Protein AF-A0A418NVR4-F1 (afdb_monomer)

Foldseek 3Di:
DPPPPDPPPPPPCPDPVVLVVVLVVLVVVLVVVLLVVLLCCLVVVVVVVLCVVVVVDPVVSVVVVVVVVVCLVPDDPVVVVVVVVVVVVSSCCSSVVVCVVCVVVSVVVSVVVSCVVDPDD

Organism: NCBI:txid2307003

Structure (mmCIF, N/CA/C/O backbone):
data_AF-A0A418NVR4-F1
#
_entry.id   AF-A0A418NVR4-F1
#
loop_
_atom_site.group_PDB
_atom_site.id
_atom_site.type_symbol
_atom_site.label_atom_id
_atom_site.label_alt_id
_atom_site.label_comp_id
_atom_site.label_asym_id
_atom_site.label_entity_id
_atom_site.label_seq_id
_atom_site.pdbx_PDB_ins_code
_atom_site.Cartn_x
_atom_site.Cartn_y
_atom_site.Cartn_z
_atom_site.occupancy
_atom_site.B_iso_or_equiv
_atom_site.auth_seq_id
_atom_site.auth_comp_id
_atom_site.auth_asym_id
_atom_site.auth_atom_id
_atom_site.pdbx_PDB_model_num
ATOM 1 N N . MET A 1 1 ? -35.477 27.793 59.992 1.00 46.81 1 MET A N 1
ATOM 2 C CA . MET A 1 1 ? -36.158 27.524 58.703 1.00 46.81 1 MET A CA 1
ATOM 3 C C . MET A 1 1 ? -35.282 28.007 57.536 1.00 46.81 1 MET A C 1
ATOM 5 O O . MET A 1 1 ? -35.754 28.711 56.659 1.00 46.81 1 MET A O 1
ATOM 9 N N . LEU A 1 2 ? -33.986 27.662 57.562 1.00 51.84 2 LEU A N 1
ATOM 10 C CA . LEU A 1 2 ? -32.943 28.167 56.648 1.00 51.84 2 LEU A CA 1
ATOM 11 C C . LEU A 1 2 ? -31.906 27.070 56.327 1.00 51.84 2 LEU A C 1
ATOM 13 O O . LEU A 1 2 ? -30.783 27.363 55.961 1.00 51.84 2 LEU A O 1
ATOM 17 N N . ASP A 1 3 ? -32.306 25.804 56.479 1.00 51.47 3 ASP A N 1
ATOM 18 C CA . ASP A 1 3 ? -31.418 24.629 56.430 1.00 51.47 3 ASP A CA 1
ATOM 19 C C . ASP A 1 3 ? -31.748 23.700 55.243 1.00 51.47 3 ASP A C 1
ATOM 21 O O . ASP A 1 3 ? -31.480 22.505 55.241 1.00 51.47 3 ASP A O 1
ATOM 25 N N . ARG A 1 4 ? -32.436 24.235 54.225 1.00 53.66 4 ARG A N 1
ATOM 26 C CA . ARG A 1 4 ? -32.955 23.471 53.076 1.00 53.66 4 ARG A CA 1
ATOM 27 C C . ARG A 1 4 ? -32.510 24.079 51.745 1.00 53.66 4 ARG A C 1
ATOM 29 O O . ARG A 1 4 ? -33.314 24.194 50.829 1.00 53.66 4 ARG A O 1
ATOM 36 N N . ILE A 1 5 ? -31.262 24.534 51.640 1.00 54.53 5 ILE A N 1
ATOM 37 C CA . ILE A 1 5 ? -30.716 25.040 50.365 1.00 54.53 5 ILE A CA 1
ATOM 38 C C . ILE A 1 5 ? -29.269 24.574 50.130 1.00 54.53 5 ILE A C 1
ATOM 40 O O . ILE A 1 5 ? -28.473 25.311 49.568 1.00 54.53 5 ILE A O 1
ATOM 44 N N . GLU A 1 6 ? -28.895 23.357 50.537 1.00 56.22 6 GLU A N 1
ATOM 45 C CA . GLU A 1 6 ? -27.521 22.865 50.294 1.00 56.22 6 GLU A CA 1
ATOM 46 C C . GLU A 1 6 ? -27.417 21.573 49.483 1.00 56.22 6 GLU A C 1
ATOM 48 O O . GLU A 1 6 ? -26.329 21.042 49.322 1.00 56.22 6 GLU A O 1
ATOM 53 N N . HIS A 1 7 ? -28.504 21.040 48.927 1.00 55.81 7 HIS A N 1
ATOM 54 C CA . HIS A 1 7 ? -28.423 19.826 48.098 1.00 55.81 7 HIS A CA 1
ATOM 55 C C . HIS A 1 7 ? -28.920 20.090 46.677 1.00 55.81 7 HIS A C 1
ATOM 57 O O . HIS A 1 7 ? -29.756 19.378 46.130 1.00 55.81 7 HIS A O 1
ATOM 63 N N . GLY A 1 8 ? -28.380 21.145 46.065 1.00 51.66 8 GLY A N 1
ATOM 64 C CA . GLY A 1 8 ? -28.311 21.232 44.614 1.00 51.66 8 GLY A CA 1
ATOM 65 C C . GLY A 1 8 ? -27.218 20.284 44.141 1.00 51.66 8 GLY A C 1
ATOM 66 O O . GLY A 1 8 ? -26.050 20.661 44.091 1.00 51.66 8 GLY A O 1
ATOM 67 N N . THR A 1 9 ? -27.574 19.036 43.839 1.00 58.53 9 THR A N 1
ATOM 68 C CA . THR A 1 9 ? -26.691 18.109 43.130 1.00 58.53 9 THR A CA 1
ATOM 69 C C . THR A 1 9 ? -26.470 18.683 41.734 1.00 58.53 9 THR A C 1
ATOM 71 O O . THR A 1 9 ? -27.248 18.430 40.819 1.00 58.53 9 THR A O 1
ATOM 74 N N . PHE A 1 10 ? -25.454 19.531 41.576 1.00 52.12 10 PHE A N 1
ATOM 75 C CA . PHE A 1 10 ? -25.009 19.960 40.259 1.00 52.12 10 PHE A CA 1
ATOM 76 C C . PHE A 1 10 ? -24.608 18.690 39.498 1.00 52.12 10 PHE A C 1
ATOM 78 O O . PHE A 1 10 ? -23.704 17.986 39.962 1.00 52.12 10 PHE A O 1
ATOM 85 N N . PRO A 1 11 ? -25.272 18.340 38.380 1.00 57.12 11 PRO A N 1
ATOM 86 C CA . PRO A 1 11 ? -24.829 17.226 37.562 1.00 57.12 11 PRO A CA 1
ATOM 87 C C . PRO A 1 11 ? -23.436 17.595 37.073 1.00 57.12 11 PRO A C 1
ATOM 89 O O . PRO A 1 11 ? -23.278 18.534 36.299 1.00 57.12 11 PRO A O 1
ATOM 92 N N . ASN A 1 12 ? -22.417 16.920 37.604 1.00 53.72 12 ASN A N 1
ATOM 93 C CA . ASN A 1 12 ? -21.040 17.138 37.204 1.00 53.72 12 ASN A CA 1
ATOM 94 C C . ASN A 1 12 ? -20.962 16.778 35.718 1.00 53.72 12 ASN A C 1
ATOM 96 O O . ASN A 1 12 ? -21.101 15.595 35.391 1.00 53.72 12 ASN A O 1
ATOM 100 N N . PRO A 1 13 ? -20.755 17.742 34.805 1.00 54.69 13 PRO A N 1
ATOM 101 C CA . PRO A 1 13 ? -20.509 17.436 33.417 1.00 54.69 13 PRO A CA 1
ATOM 102 C C . PRO A 1 13 ? -19.052 16.987 33.358 1.00 54.69 13 PRO A C 1
ATOM 104 O O . PRO A 1 13 ? -18.190 17.677 32.817 1.00 54.69 13 PRO A O 1
ATOM 107 N N . ARG A 1 14 ? -18.744 15.834 33.963 1.00 56.22 14 ARG A N 1
ATOM 108 C CA . ARG A 1 14 ? -17.538 15.082 33.644 1.00 56.22 14 ARG A CA 1
ATOM 109 C C . ARG A 1 14 ? -17.751 14.593 32.225 1.00 56.22 14 ARG A C 1
ATOM 111 O O . ARG A 1 14 ? -18.268 13.515 31.971 1.00 56.22 14 ARG A O 1
ATOM 118 N N . ILE A 1 15 ? -17.446 15.519 31.333 1.00 57.34 15 ILE A N 1
ATOM 119 C CA . ILE A 1 15 ? -17.445 15.463 29.892 1.00 57.34 15 ILE A CA 1
ATOM 120 C C . ILE A 1 15 ? -17.130 14.027 29.484 1.00 57.34 15 ILE A C 1
ATOM 122 O O . ILE A 1 15 ? -16.076 13.502 29.853 1.00 57.34 15 ILE A O 1
ATOM 126 N N . ALA A 1 16 ? -17.998 13.421 28.679 1.00 61.47 16 ALA A N 1
ATOM 127 C CA . ALA A 1 16 ? -17.750 12.161 27.978 1.00 61.47 16 ALA A CA 1
ATOM 128 C C . ALA A 1 16 ? -16.559 12.258 26.984 1.00 61.47 16 ALA A C 1
ATOM 130 O O . ALA A 1 16 ? -16.477 11.525 26.004 1.00 61.47 16 ALA A O 1
ATOM 131 N N . LEU A 1 17 ? -15.618 13.181 27.211 1.00 68.94 17 LEU A N 1
ATOM 132 C CA . LEU A 1 17 ? -14.423 13.427 26.424 1.00 68.94 17 LEU A CA 1
ATOM 133 C C . LEU A 1 17 ? -13.487 12.224 26.482 1.00 68.94 17 LEU A C 1
ATOM 135 O O . LEU A 1 17 ? -12.964 11.825 25.457 1.00 68.94 17 LEU A O 1
ATOM 139 N N . TRP A 1 18 ? -13.303 11.625 27.661 1.00 74.56 18 TRP A N 1
ATOM 140 C CA . TRP A 1 18 ? -12.426 10.464 27.835 1.00 74.56 18 TRP A CA 1
ATOM 141 C C . TRP A 1 18 ? -12.844 9.252 26.992 1.00 74.56 18 TRP A C 1
ATOM 143 O O . TRP A 1 18 ? -12.008 8.798 26.209 1.00 74.56 18 TRP A O 1
ATOM 153 N N . PRO A 1 19 ? -14.105 8.775 27.048 1.00 78.19 19 PRO A N 1
ATOM 154 C CA . PRO A 1 19 ? -14.545 7.695 26.166 1.00 78.19 19 PRO A CA 1
ATOM 155 C C . PRO A 1 19 ? -14.510 8.110 24.688 1.00 78.19 19 PRO A C 1
ATOM 157 O O . PRO A 1 19 ? -14.100 7.324 23.841 1.00 78.19 19 PRO A O 1
ATOM 160 N N . THR A 1 20 ? -14.814 9.371 24.360 1.00 78.56 20 THR A N 1
ATOM 161 C CA . THR A 1 20 ? -14.731 9.862 22.969 1.00 78.56 20 THR A CA 1
ATOM 162 C C . THR A 1 20 ? -13.290 9.868 22.435 1.00 78.56 20 THR A C 1
ATOM 164 O O . THR A 1 20 ? -13.044 9.479 21.293 1.00 78.56 20 THR A O 1
ATOM 167 N N . VAL A 1 21 ? -12.315 10.274 23.253 1.00 84.75 21 VAL A N 1
ATOM 168 C CA . VAL A 1 21 ? -10.882 10.276 22.914 1.00 84.75 21 VAL A CA 1
ATOM 169 C C . VAL A 1 21 ? -10.361 8.847 22.773 1.00 84.75 21 VAL A C 1
ATOM 171 O O . VAL A 1 21 ? -9.633 8.563 21.824 1.00 84.75 21 VAL A O 1
ATOM 174 N N . GLN A 1 22 ? -10.761 7.940 23.667 1.00 83.81 22 GLN A N 1
ATOM 175 C CA . GLN A 1 22 ? -10.410 6.521 23.581 1.00 83.81 22 GLN A CA 1
ATOM 176 C C . GLN A 1 22 ? -10.973 5.879 22.309 1.00 83.81 22 GLN A C 1
ATOM 178 O O . GLN A 1 22 ? -10.208 5.290 21.546 1.00 83.81 22 GLN A O 1
ATOM 183 N N . GLY A 1 23 ? -12.263 6.079 22.022 1.00 84.56 23 GLY A N 1
ATOM 184 C CA . GLY A 1 23 ? -12.889 5.595 20.792 1.00 84.56 23 GLY A CA 1
ATOM 185 C C . GLY A 1 23 ? -12.224 6.163 19.535 1.00 84.56 23 GLY A C 1
ATOM 186 O O . GLY A 1 23 ? -11.929 5.424 18.599 1.00 84.56 23 GLY A O 1
ATOM 187 N N . THR A 1 24 ? -11.893 7.458 19.530 1.00 85.88 24 THR A N 1
ATOM 188 C CA . THR A 1 24 ? -11.189 8.095 18.401 1.00 85.88 24 THR A CA 1
ATOM 189 C C . THR A 1 24 ? -9.784 7.516 18.208 1.00 85.88 24 THR A C 1
ATOM 191 O O . THR A 1 24 ? -9.380 7.239 17.079 1.00 85.88 24 THR A O 1
ATOM 194 N N . CYS A 1 25 ? -9.042 7.289 19.295 1.00 88.56 25 CYS A N 1
ATOM 195 C CA . CYS A 1 25 ? -7.711 6.686 19.250 1.00 88.56 25 CYS A CA 1
ATOM 196 C C . CYS A 1 25 ? -7.757 5.247 18.712 1.00 88.56 25 CYS A C 1
ATOM 198 O O . CYS A 1 25 ? -6.973 4.895 17.830 1.00 88.56 25 CYS A O 1
ATOM 200 N N . LEU A 1 26 ? -8.721 4.444 19.175 1.00 88.38 26 LEU A N 1
ATOM 201 C CA . LEU A 1 26 ? -8.945 3.086 18.678 1.00 88.38 26 LEU A CA 1
ATOM 202 C C . LEU A 1 26 ? -9.213 3.086 17.168 1.00 88.38 26 LEU A C 1
ATOM 204 O O . LEU A 1 26 ? -8.571 2.343 16.424 1.00 88.38 26 LEU A O 1
ATOM 208 N N . VAL A 1 27 ? -10.116 3.956 16.704 1.00 90.25 27 VAL A N 1
ATOM 209 C CA . VAL A 1 27 ? -10.432 4.103 15.276 1.00 90.25 27 VAL A CA 1
ATOM 210 C C . VAL A 1 27 ? -9.187 4.474 14.474 1.00 90.25 27 VAL A C 1
ATOM 212 O O . VAL A 1 27 ? -8.953 3.880 13.422 1.00 90.25 27 VAL A O 1
ATOM 215 N N . LEU A 1 28 ? -8.364 5.404 14.967 1.00 91.06 28 LEU A N 1
ATOM 216 C CA . LEU A 1 28 ? -7.120 5.804 14.305 1.00 91.06 28 LEU A CA 1
ATOM 217 C C . LEU A 1 28 ? -6.123 4.645 14.195 1.00 91.06 28 LEU A C 1
ATOM 219 O O . LEU A 1 28 ? -5.560 4.440 13.121 1.00 91.06 28 LEU A O 1
ATOM 223 N N . ILE A 1 29 ? -5.918 3.873 15.264 1.00 92.56 29 ILE A N 1
ATOM 224 C CA . ILE A 1 29 ? -4.984 2.736 15.268 1.00 92.56 29 ILE A CA 1
ATOM 225 C C . ILE A 1 29 ? -5.467 1.632 14.324 1.00 92.56 29 ILE A C 1
ATOM 227 O O . ILE A 1 29 ? -4.688 1.126 13.514 1.00 92.56 29 ILE A O 1
ATOM 231 N N . GLU A 1 30 ? -6.749 1.275 14.381 1.00 92.06 30 GLU A N 1
ATOM 232 C CA . GLU A 1 30 ? -7.323 0.257 13.497 1.00 92.06 30 GLU A CA 1
ATOM 233 C C . GLU A 1 30 ? -7.296 0.709 12.032 1.00 92.06 30 GLU A C 1
ATOM 235 O O . GLU A 1 30 ? -6.933 -0.075 11.151 1.00 92.06 30 GLU A O 1
ATOM 240 N N . ALA A 1 31 ? -7.611 1.979 11.757 1.00 91.88 31 ALA A N 1
ATOM 241 C CA . ALA A 1 31 ? -7.521 2.549 10.415 1.00 91.88 31 ALA A CA 1
ATOM 242 C C . ALA A 1 31 ? -6.073 2.579 9.904 1.00 91.88 31 ALA A C 1
ATOM 244 O O . ALA A 1 31 ? -5.824 2.220 8.752 1.00 91.88 31 ALA A O 1
ATOM 245 N N . ALA A 1 32 ? -5.109 2.937 10.756 1.00 93.06 32 ALA A N 1
ATOM 246 C CA . ALA A 1 32 ? -3.690 2.901 10.418 1.00 93.06 32 ALA A CA 1
ATOM 247 C C . ALA A 1 32 ? -3.221 1.469 10.125 1.00 93.06 32 ALA A C 1
ATOM 249 O O . ALA A 1 32 ? -2.550 1.242 9.120 1.00 93.06 32 ALA A O 1
ATOM 250 N N . GLY A 1 33 ? -3.621 0.489 10.940 1.00 92.94 33 GLY A N 1
ATOM 251 C CA . GLY A 1 33 ? -3.320 -0.925 10.711 1.00 92.94 33 GLY A CA 1
ATOM 252 C C . GLY A 1 33 ? -3.935 -1.453 9.413 1.00 92.94 33 GLY A C 1
ATOM 253 O O . GLY A 1 33 ? -3.280 -2.170 8.652 1.00 92.94 33 GLY A O 1
ATOM 254 N N . PHE A 1 34 ? -5.167 -1.049 9.109 1.00 93.00 34 PHE A N 1
ATOM 255 C CA . PHE A 1 34 ? -5.840 -1.378 7.856 1.00 93.00 34 PHE A CA 1
ATOM 256 C C . PHE A 1 34 ? -5.126 -0.779 6.638 1.00 93.00 34 PHE A C 1
ATOM 258 O O . PHE A 1 34 ? -4.874 -1.489 5.657 1.00 93.00 34 PHE A O 1
ATOM 265 N N . ALA A 1 35 ? -4.760 0.503 6.707 1.00 92.31 35 ALA A N 1
ATOM 266 C CA . ALA A 1 35 ? -4.023 1.186 5.652 1.00 92.31 35 ALA A CA 1
ATOM 267 C C . ALA A 1 35 ? -2.639 0.553 5.453 1.00 92.31 35 ALA A C 1
ATOM 269 O O . ALA A 1 35 ? -2.290 0.185 4.332 1.00 92.31 35 ALA A O 1
ATOM 270 N N . ALA A 1 36 ? -1.891 0.333 6.537 1.00 94.81 36 ALA A N 1
ATOM 271 C CA . ALA A 1 36 ? -0.580 -0.304 6.502 1.00 94.81 36 ALA A CA 1
ATOM 272 C C . ALA A 1 36 ? -0.654 -1.716 5.908 1.00 94.81 36 ALA A C 1
ATOM 274 O O . ALA A 1 36 ? 0.113 -2.027 5.005 1.00 94.81 36 ALA A O 1
ATOM 275 N N . SER A 1 37 ? -1.607 -2.552 6.340 1.00 93.69 37 SER A N 1
ATOM 276 C CA . SER A 1 37 ? -1.797 -3.901 5.787 1.00 93.69 37 SER A CA 1
ATOM 277 C C . SER A 1 37 ? -2.148 -3.872 4.299 1.00 93.69 37 SER A C 1
ATOM 279 O O . SER A 1 37 ? -1.659 -4.701 3.528 1.00 93.69 37 SER A O 1
ATOM 281 N N . THR A 1 38 ? -2.974 -2.914 3.880 1.00 92.81 38 THR A N 1
ATOM 282 C CA . THR A 1 38 ? -3.336 -2.731 2.471 1.00 92.81 38 THR A CA 1
ATOM 283 C C . THR A 1 38 ? -2.120 -2.327 1.645 1.00 92.81 38 THR A C 1
ATOM 285 O O . THR A 1 38 ? -1.846 -2.974 0.637 1.00 92.81 38 THR A O 1
ATOM 288 N N . LEU A 1 39 ? -1.339 -1.346 2.103 1.00 93.00 39 LEU A N 1
ATOM 289 C CA . LEU A 1 39 ? -0.095 -0.934 1.450 1.00 93.00 39 LEU A CA 1
ATOM 290 C C . LEU A 1 39 ? 0.915 -2.082 1.379 1.00 93.00 39 LEU A C 1
ATOM 292 O O . LEU A 1 39 ? 1.454 -2.348 0.307 1.00 93.00 39 LEU A O 1
ATOM 296 N N . LEU A 1 40 ? 1.118 -2.809 2.482 1.00 95.00 40 LEU A N 1
ATOM 297 C CA . LEU A 1 40 ? 2.006 -3.973 2.520 1.00 95.00 40 LEU A CA 1
ATOM 298 C C . LEU A 1 40 ? 1.563 -5.052 1.536 1.00 95.00 40 LEU A C 1
ATOM 300 O O . LEU A 1 40 ? 2.401 -5.680 0.906 1.00 95.00 40 LEU A O 1
ATOM 304 N N . THR A 1 41 ? 0.256 -5.271 1.392 1.00 93.81 41 THR A N 1
ATOM 305 C CA . THR A 1 41 ? -0.263 -6.270 0.453 1.00 93.81 41 THR A CA 1
ATOM 306 C C . THR A 1 41 ? -0.082 -5.803 -0.987 1.00 93.81 41 THR A C 1
ATOM 308 O O . THR A 1 41 ? 0.398 -6.560 -1.821 1.00 93.81 41 THR A O 1
ATOM 311 N N . VAL A 1 42 ? -0.434 -4.555 -1.286 1.00 94.06 42 VAL A N 1
ATOM 312 C CA . VAL A 1 42 ? -0.412 -4.019 -2.653 1.00 94.06 42 VAL A CA 1
ATOM 313 C C . VAL A 1 42 ? 1.005 -3.813 -3.171 1.00 94.06 42 VAL A C 1
ATOM 315 O O . VAL A 1 42 ? 1.232 -4.003 -4.359 1.00 94.06 42 VAL A O 1
ATOM 318 N N . LEU A 1 43 ? 1.961 -3.479 -2.305 1.00 92.06 43 LEU A N 1
ATOM 319 C CA . LEU A 1 43 ? 3.376 -3.378 -2.677 1.00 92.06 43 LEU A CA 1
ATOM 320 C C . LEU A 1 43 ? 4.111 -4.715 -2.537 1.00 92.06 43 LEU A C 1
ATOM 322 O O . LEU A 1 43 ? 4.937 -5.066 -3.377 1.00 92.06 43 LEU A O 1
ATOM 326 N N . GLY A 1 44 ? 3.802 -5.478 -1.491 1.00 92.81 44 GLY A N 1
ATOM 327 C CA . GLY A 1 44 ? 4.472 -6.737 -1.191 1.00 92.81 44 GLY A CA 1
ATOM 328 C C . GLY A 1 44 ? 4.066 -7.874 -2.119 1.00 92.81 44 GLY A C 1
ATOM 329 O O . GLY A 1 44 ? 4.917 -8.688 -2.458 1.00 92.81 44 GLY A O 1
ATOM 330 N N . LEU A 1 45 ? 2.811 -7.936 -2.576 1.00 93.50 45 LEU A N 1
ATOM 331 C CA . LEU A 1 45 ? 2.359 -9.005 -3.470 1.00 93.50 45 LEU A CA 1
ATOM 332 C C . LEU A 1 45 ? 3.056 -8.950 -4.842 1.00 93.50 45 LEU A C 1
ATOM 334 O O . LEU A 1 45 ? 3.579 -9.984 -5.251 1.00 93.50 45 LEU A O 1
ATOM 338 N N . PRO A 1 46 ? 3.155 -7.798 -5.538 1.00 90.12 46 PRO A N 1
ATOM 339 C CA . PRO A 1 46 ? 3.960 -7.703 -6.752 1.00 90.12 46 PRO A CA 1
ATOM 340 C C . PRO A 1 46 ? 5.421 -8.081 -6.509 1.00 90.12 46 PRO A C 1
ATOM 342 O O . PRO A 1 46 ? 5.968 -8.880 -7.263 1.00 90.12 46 PRO A O 1
ATOM 345 N N . LEU A 1 47 ? 6.035 -7.575 -5.432 1.00 91.06 47 LEU A N 1
ATOM 346 C CA . LEU A 1 47 ? 7.416 -7.912 -5.078 1.00 91.06 47 LEU A CA 1
ATOM 347 C C . LEU A 1 47 ? 7.594 -9.424 -4.873 1.00 91.06 47 LEU A C 1
ATOM 349 O O . LEU A 1 47 ? 8.547 -10.010 -5.379 1.00 91.06 47 LEU A O 1
ATOM 353 N N . PHE A 1 48 ? 6.653 -10.059 -4.177 1.00 93.38 48 PHE A N 1
ATOM 354 C CA . PHE A 1 48 ? 6.632 -11.500 -3.954 1.00 93.38 48 PHE A CA 1
ATOM 355 C C . PHE A 1 48 ? 6.499 -12.275 -5.268 1.00 93.38 48 PHE A C 1
ATOM 357 O O . PHE A 1 48 ? 7.219 -13.248 -5.469 1.00 93.38 48 PHE A O 1
ATOM 364 N N . VAL A 1 49 ? 5.628 -11.834 -6.183 1.00 92.38 49 VAL A N 1
ATOM 365 C CA . VAL A 1 49 ? 5.479 -12.442 -7.515 1.00 92.38 49 VAL A CA 1
ATOM 366 C C . VAL A 1 49 ? 6.773 -12.322 -8.321 1.00 92.38 49 VAL A C 1
ATOM 368 O O . VAL A 1 49 ? 7.219 -13.316 -8.888 1.00 92.38 49 VAL A O 1
ATOM 371 N N . PHE A 1 50 ? 7.418 -11.152 -8.340 1.00 90.69 50 PHE A N 1
ATOM 372 C CA . PHE A 1 50 ? 8.709 -10.981 -9.015 1.00 90.69 50 PHE A CA 1
ATOM 373 C C . PHE A 1 50 ? 9.794 -11.875 -8.418 1.00 90.69 50 PHE A C 1
ATOM 375 O O . PHE A 1 50 ? 10.551 -12.495 -9.161 1.00 90.69 50 PHE A O 1
ATOM 382 N N . LEU A 1 51 ? 9.850 -11.984 -7.090 1.00 93.25 51 LEU A N 1
ATOM 383 C CA . LEU A 1 51 ? 10.835 -12.823 -6.417 1.00 93.25 51 LEU A CA 1
ATOM 384 C C . LEU A 1 51 ? 10.576 -14.317 -6.668 1.00 93.25 51 LEU A C 1
ATOM 386 O O . LEU A 1 51 ? 11.518 -15.078 -6.879 1.00 93.25 51 LEU A O 1
ATOM 390 N N . PHE A 1 52 ? 9.308 -14.727 -6.726 1.00 93.69 52 PHE A N 1
ATOM 391 C CA . PHE A 1 52 ? 8.919 -16.079 -7.115 1.00 93.69 52 PHE A CA 1
ATOM 392 C C . PHE A 1 52 ? 9.344 -16.401 -8.556 1.00 93.69 52 PHE A C 1
ATOM 394 O O . PHE A 1 52 ? 9.939 -17.449 -8.799 1.00 93.69 52 PHE A O 1
ATOM 401 N N . LEU A 1 53 ? 9.101 -15.488 -9.504 1.00 91.56 53 LEU A N 1
ATOM 402 C CA . LEU A 1 53 ? 9.524 -15.642 -10.903 1.00 91.56 53 LEU A CA 1
ATOM 403 C C . LEU A 1 53 ? 11.050 -15.648 -11.063 1.00 91.56 53 LEU A C 1
ATOM 405 O O . LEU A 1 53 ? 11.568 -16.327 -11.944 1.00 91.56 53 LEU A O 1
ATOM 409 N N . ALA A 1 54 ? 11.768 -14.937 -10.192 1.00 90.38 54 ALA A N 1
ATOM 410 C CA . ALA A 1 54 ? 13.225 -14.969 -10.107 1.00 90.38 54 ALA A CA 1
ATOM 411 C C . ALA A 1 54 ? 13.771 -16.235 -9.410 1.00 90.38 54 ALA A C 1
ATOM 413 O O . ALA A 1 54 ? 14.975 -16.343 -9.203 1.00 90.38 54 ALA A O 1
ATOM 414 N N . GLY A 1 55 ? 12.918 -17.189 -9.017 1.00 92.06 55 GLY A N 1
ATOM 415 C CA . GLY A 1 55 ? 13.345 -18.429 -8.361 1.00 92.06 55 GLY A CA 1
ATOM 416 C C . GLY A 1 55 ? 13.848 -18.235 -6.927 1.00 92.06 55 GLY A C 1
ATOM 417 O O . GLY A 1 55 ? 14.700 -18.996 -6.478 1.00 92.06 55 GLY A O 1
ATOM 418 N N . TRP A 1 56 ? 13.340 -17.222 -6.217 1.00 92.12 56 TRP A N 1
ATOM 419 C CA . TRP A 1 56 ? 13.823 -16.762 -4.905 1.00 92.12 56 TRP A CA 1
ATOM 420 C C . TRP A 1 56 ? 15.234 -16.151 -4.907 1.00 92.12 56 TRP A C 1
ATOM 422 O O . TRP A 1 56 ? 15.798 -15.904 -3.840 1.00 92.12 56 TRP A O 1
ATOM 432 N N . ASP A 1 57 ? 15.782 -15.839 -6.082 1.00 93.06 57 ASP A N 1
ATOM 433 C CA . ASP A 1 57 ? 17.067 -15.158 -6.221 1.00 93.06 57 ASP A CA 1
ATOM 434 C C . ASP A 1 57 ? 16.890 -13.631 -6.152 1.00 93.06 57 ASP A C 1
ATOM 436 O O . ASP A 1 57 ? 16.380 -12.985 -7.076 1.00 93.06 57 ASP A O 1
ATOM 440 N N . LEU A 1 58 ? 17.333 -13.034 -5.040 1.00 91.00 58 LEU A N 1
ATOM 441 C CA . LEU A 1 58 ? 17.323 -11.579 -4.876 1.00 91.00 58 LEU A CA 1
ATOM 442 C C . LEU A 1 58 ? 18.270 -10.878 -5.862 1.00 91.00 58 LEU A C 1
ATOM 444 O O . LEU A 1 58 ? 17.967 -9.769 -6.297 1.00 91.00 58 LEU A O 1
ATOM 448 N N . GLY A 1 59 ? 19.395 -11.496 -6.224 1.00 92.25 59 GLY A N 1
ATOM 449 C CA . GLY A 1 59 ? 20.353 -10.937 -7.174 1.00 92.25 59 GLY A CA 1
ATOM 450 C C . GLY A 1 59 ? 19.738 -10.765 -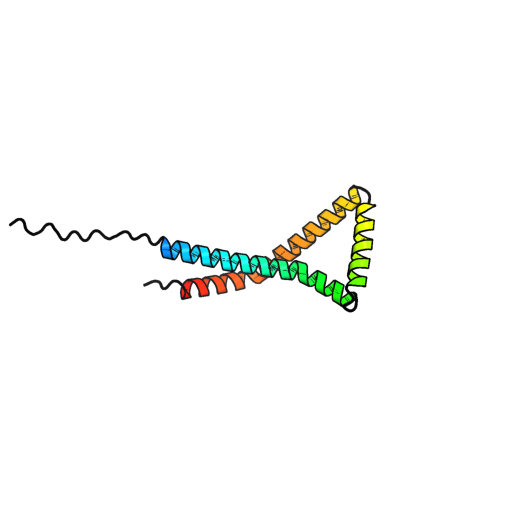8.560 1.00 92.25 59 GLY A C 1
ATOM 451 O O . GLY A 1 59 ? 19.847 -9.688 -9.146 1.00 92.25 59 GLY A O 1
ATOM 452 N N . LEU A 1 60 ? 19.014 -11.775 -9.049 1.00 91.06 60 LEU A N 1
ATOM 453 C CA . LEU A 1 60 ? 18.277 -11.680 -10.314 1.00 91.06 60 LEU A CA 1
ATOM 454 C C . LEU A 1 60 ? 17.158 -10.635 -10.258 1.00 91.06 60 LEU A C 1
ATOM 456 O O . LEU A 1 60 ? 17.003 -9.866 -11.208 1.00 91.06 60 LEU A O 1
ATOM 460 N N . LEU A 1 61 ? 16.413 -10.555 -9.150 1.00 90.94 61 LEU A N 1
ATOM 461 C CA . LEU A 1 61 ? 15.384 -9.525 -8.971 1.00 90.94 61 LEU A CA 1
ATOM 462 C C . LEU A 1 61 ? 15.981 -8.116 -9.066 1.00 90.94 61 LEU A C 1
ATOM 464 O O . LEU A 1 61 ? 15.464 -7.272 -9.802 1.00 90.94 61 LEU A O 1
ATOM 468 N N . PHE A 1 62 ? 17.084 -7.861 -8.359 1.00 92.25 62 PHE A N 1
ATOM 469 C CA . PHE A 1 62 ? 17.750 -6.562 -8.402 1.00 92.25 62 PHE A CA 1
ATOM 470 C C . PHE A 1 62 ? 18.425 -6.287 -9.746 1.00 92.25 62 PHE A C 1
ATOM 472 O O . PHE A 1 62 ? 18.436 -5.136 -10.170 1.00 92.25 62 PHE A O 1
ATOM 479 N N . ALA A 1 63 ? 18.921 -7.305 -10.451 1.00 92.62 63 ALA A N 1
ATOM 480 C CA . ALA A 1 63 ? 19.449 -7.137 -11.804 1.00 92.62 63 ALA A CA 1
ATOM 481 C C . ALA A 1 63 ? 18.354 -6.690 -12.787 1.00 92.62 63 ALA A C 1
ATOM 483 O O . ALA A 1 63 ? 18.560 -5.759 -13.564 1.00 92.62 63 ALA A O 1
ATOM 484 N N . GLN A 1 64 ? 17.164 -7.297 -12.716 1.00 89.62 64 GLN A N 1
ATOM 485 C CA . GLN A 1 64 ? 16.018 -6.878 -13.532 1.00 89.62 64 GLN A CA 1
ATOM 486 C C . GLN A 1 64 ? 15.545 -5.467 -13.166 1.00 89.62 64 GLN A C 1
ATOM 488 O O . GLN A 1 64 ? 15.259 -4.658 -14.050 1.00 89.62 64 GLN A O 1
ATOM 493 N N . LEU A 1 65 ? 15.513 -5.143 -11.870 1.00 89.69 65 LEU A N 1
ATOM 494 C CA . LEU A 1 65 ? 15.178 -3.798 -11.409 1.00 89.69 65 LEU A CA 1
ATOM 495 C C . LEU A 1 65 ? 16.222 -2.761 -11.855 1.00 89.69 65 LEU A C 1
ATOM 497 O O . LEU A 1 65 ? 15.849 -1.654 -12.232 1.00 89.69 65 LEU A O 1
A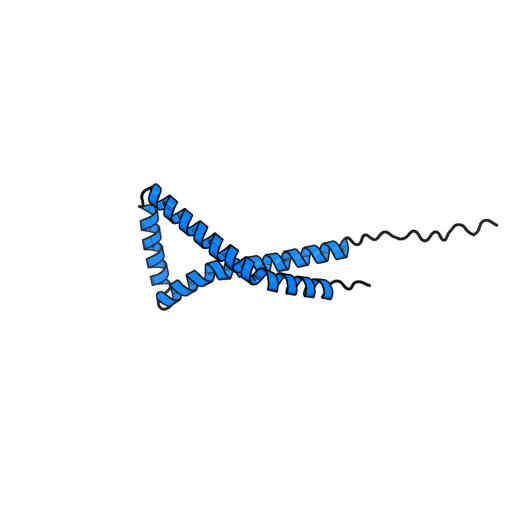TOM 501 N N . GLY A 1 66 ? 17.504 -3.129 -11.858 1.00 87.25 66 GLY A N 1
ATOM 502 C CA . GLY A 1 66 ? 18.606 -2.305 -12.354 1.00 87.25 66 GLY A CA 1
ATOM 503 C C . GLY A 1 66 ? 18.474 -2.013 -13.845 1.00 87.25 66 GLY A C 1
ATOM 504 O O . GLY A 1 66 ? 18.470 -0.851 -14.236 1.00 87.25 66 GLY A O 1
ATOM 505 N N . ASN A 1 67 ? 18.222 -3.041 -14.662 1.00 91.12 67 ASN A N 1
ATOM 506 C CA . ASN A 1 67 ? 17.954 -2.863 -16.092 1.00 91.12 67 ASN A CA 1
ATOM 507 C C . ASN A 1 67 ? 16.766 -1.923 -16.347 1.00 91.12 67 ASN A C 1
ATOM 509 O O . ASN A 1 67 ? 16.818 -1.076 -17.240 1.00 91.12 67 ASN A O 1
ATOM 513 N N . LEU A 1 68 ? 15.693 -2.053 -15.561 1.00 88.25 68 LEU A N 1
ATOM 514 C CA . LEU A 1 68 ? 14.528 -1.180 -15.680 1.00 88.25 68 LEU A CA 1
ATOM 515 C C . LEU A 1 68 ? 14.846 0.263 -15.264 1.00 88.25 68 LEU A C 1
ATOM 517 O O . LEU A 1 68 ? 14.391 1.202 -15.918 1.00 88.25 68 LEU A O 1
ATOM 521 N N . ALA A 1 69 ? 15.627 0.450 -14.199 1.00 89.25 69 ALA A N 1
ATOM 522 C CA . ALA A 1 69 ? 16.046 1.766 -13.728 1.00 89.25 69 ALA A CA 1
ATOM 523 C C . ALA A 1 69 ? 16.944 2.477 -14.750 1.00 89.25 69 ALA A C 1
ATOM 525 O O . ALA A 1 69 ? 16.707 3.649 -15.051 1.00 89.25 69 ALA A O 1
ATOM 526 N N . ASP A 1 70 ? 17.906 1.766 -15.338 1.00 91.56 70 ASP A N 1
ATOM 527 C CA . ASP A 1 70 ? 18.783 2.297 -16.384 1.00 91.56 70 ASP A CA 1
ATOM 528 C C . ASP A 1 70 ? 17.991 2.652 -17.648 1.00 91.56 70 ASP A C 1
ATOM 530 O O . ASP A 1 70 ? 18.193 3.713 -18.252 1.00 91.56 70 ASP A O 1
ATOM 534 N N . HIS A 1 71 ? 17.017 1.815 -18.018 1.00 88.88 71 HIS A N 1
ATOM 535 C CA . HIS A 1 71 ? 16.116 2.112 -19.128 1.00 88.88 71 HIS A CA 1
ATOM 536 C C . HIS A 1 71 ? 15.242 3.343 -18.842 1.00 88.88 71 HIS A C 1
ATOM 538 O O . HIS A 1 71 ? 15.107 4.219 -19.691 1.00 88.88 71 HIS A O 1
ATOM 544 N N . TYR A 1 72 ? 14.702 3.476 -17.628 1.00 87.56 72 TYR A N 1
ATOM 545 C CA . TYR A 1 72 ? 13.937 4.659 -17.228 1.00 87.56 72 TYR A CA 1
ATOM 546 C C . TYR A 1 72 ? 14.793 5.935 -17.189 1.00 87.56 72 TYR A C 1
ATOM 548 O O . TYR A 1 72 ? 14.312 7.013 -17.544 1.00 87.56 72 TYR A O 1
ATOM 556 N N . ALA A 1 73 ? 16.054 5.836 -16.763 1.00 88.44 73 ALA A N 1
ATOM 557 C CA . ALA A 1 73 ? 16.979 6.966 -16.711 1.00 88.44 73 ALA A CA 1
ATOM 558 C C . ALA A 1 73 ? 17.390 7.446 -18.111 1.00 88.44 73 ALA A C 1
ATOM 560 O O . ALA A 1 73 ? 17.524 8.652 -18.327 1.00 88.44 73 ALA A O 1
ATOM 561 N N . SER A 1 74 ? 17.556 6.512 -19.050 1.00 89.06 74 SER A N 1
ATOM 562 C CA . SER A 1 74 ? 17.920 6.789 -20.446 1.00 89.06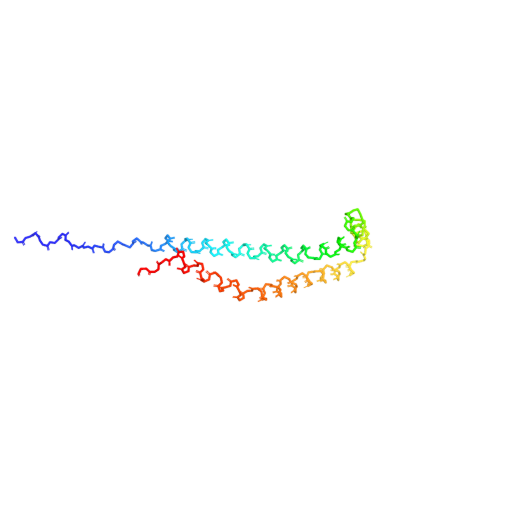 74 SER A CA 1
ATOM 563 C C . SER A 1 74 ? 16.728 7.117 -21.354 1.00 89.06 74 SER A C 1
ATOM 565 O O . SER A 1 74 ? 16.929 7.627 -22.454 1.00 89.06 74 SER A O 1
ATOM 567 N N . ALA A 1 75 ? 15.495 6.862 -20.908 1.00 87.62 75 ALA A N 1
ATOM 568 C CA . ALA A 1 75 ? 14.291 7.107 -21.691 1.00 87.62 75 ALA A CA 1
ATOM 569 C C . ALA A 1 75 ? 14.012 8.601 -21.940 1.00 87.62 75 ALA A C 1
ATOM 571 O O . ALA A 1 75 ? 14.254 9.476 -21.102 1.00 87.62 75 ALA A O 1
ATOM 572 N N . GLU A 1 76 ? 13.412 8.887 -23.095 1.00 83.19 76 GLU A N 1
ATOM 573 C CA . GLU A 1 76 ? 12.966 10.228 -23.468 1.00 83.19 76 GLU A CA 1
ATOM 574 C C . GLU A 1 76 ? 11.854 10.739 -22.531 1.00 83.19 76 GLU A C 1
ATOM 576 O O . GLU A 1 76 ? 11.065 9.968 -21.975 1.00 83.19 76 GLU A O 1
ATOM 581 N N . GLY A 1 77 ? 11.759 12.065 -22.367 1.00 84.81 77 GLY A N 1
ATOM 582 C CA . GLY A 1 77 ? 10.821 12.716 -21.440 1.00 84.81 77 GLY A CA 1
ATOM 583 C C . GLY A 1 77 ? 9.370 12.200 -21.503 1.00 84.81 77 GLY A C 1
ATOM 584 O O . GLY A 1 77 ? 8.816 11.871 -20.451 1.00 84.81 77 GLY A O 1
ATOM 585 N N . PRO A 1 78 ? 8.753 12.056 -22.694 1.00 85.50 78 PRO A N 1
ATOM 586 C CA . PRO A 1 78 ? 7.391 11.535 -22.821 1.00 85.50 78 PRO A CA 1
ATOM 587 C C . PRO A 1 78 ? 7.227 10.095 -22.313 1.00 85.50 78 PRO A C 1
ATOM 589 O O . PRO A 1 78 ? 6.240 9.794 -21.641 1.00 85.50 78 PRO A O 1
ATOM 592 N N . ALA A 1 79 ? 8.200 9.217 -22.575 1.00 86.00 79 ALA A N 1
ATOM 593 C CA . ALA A 1 79 ? 8.160 7.817 -22.147 1.00 86.00 79 ALA A CA 1
ATOM 594 C C . ALA A 1 79 ? 8.282 7.684 -20.620 1.00 86.00 79 ALA A C 1
ATOM 596 O O . ALA A 1 79 ? 7.575 6.887 -20.002 1.00 86.00 79 ALA A O 1
ATOM 597 N N . ARG A 1 80 ? 9.111 8.524 -19.987 1.00 88.69 80 ARG A N 1
ATOM 598 C CA . ARG A 1 80 ? 9.243 8.573 -18.519 1.00 88.69 80 ARG A CA 1
A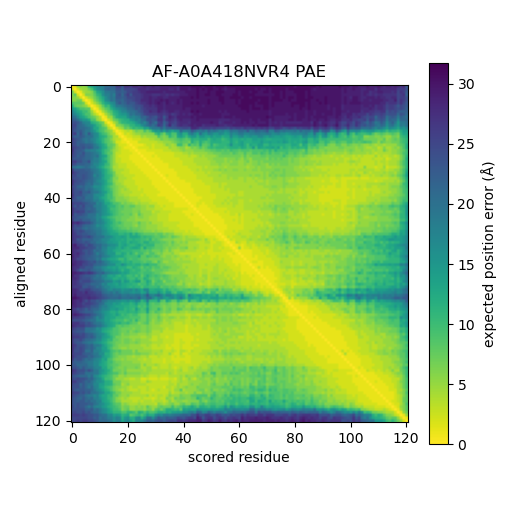TOM 599 C C . ARG A 1 80 ? 7.946 9.017 -17.839 1.00 88.69 80 ARG A C 1
ATOM 601 O O . ARG A 1 80 ? 7.527 8.431 -16.837 1.00 88.69 80 ARG A O 1
ATOM 608 N N . ILE A 1 81 ? 7.286 10.036 -18.392 1.00 89.38 81 ILE A N 1
ATOM 609 C CA . ILE A 1 81 ? 6.000 10.527 -17.877 1.00 89.38 81 ILE A CA 1
ATOM 610 C C . ILE A 1 81 ? 4.905 9.467 -18.050 1.00 89.38 81 ILE A C 1
ATOM 612 O O . ILE A 1 81 ? 4.143 9.234 -17.114 1.00 89.38 81 ILE A O 1
ATOM 616 N N . ALA A 1 82 ? 4.844 8.794 -19.202 1.00 90.69 82 ALA A N 1
ATOM 617 C CA . ALA A 1 82 ? 3.890 7.709 -19.424 1.00 90.69 82 ALA A CA 1
ATOM 618 C C . ALA A 1 82 ? 4.089 6.568 -18.412 1.00 90.69 82 ALA A C 1
ATOM 620 O O . ALA A 1 82 ? 3.155 6.226 -17.693 1.00 90.69 82 ALA A O 1
ATOM 621 N N . PHE A 1 83 ? 5.323 6.073 -18.259 1.00 88.44 83 PHE A N 1
ATOM 622 C CA . PHE A 1 83 ? 5.635 4.994 -17.319 1.00 88.44 83 PHE A CA 1
ATOM 623 C C . PHE A 1 83 ? 5.279 5.350 -15.869 1.00 88.44 83 PHE A C 1
ATOM 625 O O . PHE A 1 83 ? 4.622 4.578 -15.173 1.00 88.44 83 PHE A O 1
ATOM 632 N N . SER A 1 84 ? 5.678 6.539 -15.406 1.00 90.62 84 SER A N 1
ATOM 633 C CA . SER A 1 84 ? 5.355 6.994 -14.047 1.00 90.62 84 SER A CA 1
ATOM 634 C C . SER A 1 84 ? 3.849 7.135 -13.818 1.00 90.62 84 SER A C 1
ATOM 636 O O . SER A 1 84 ? 3.355 6.758 -12.753 1.00 90.62 84 SER A O 1
ATOM 638 N N . ARG A 1 85 ? 3.105 7.624 -14.816 1.00 93.69 85 ARG A N 1
ATOM 639 C CA . ARG A 1 85 ? 1.647 7.739 -14.751 1.00 93.69 85 ARG A CA 1
ATOM 640 C C . ARG A 1 85 ? 0.973 6.372 -14.699 1.00 93.69 85 ARG A C 1
ATOM 642 O O . ARG A 1 85 ? 0.074 6.189 -13.881 1.00 93.69 85 ARG A O 1
ATOM 649 N N . ASP A 1 86 ? 1.420 5.425 -15.514 1.00 92.44 86 ASP A N 1
ATOM 650 C CA . ASP A 1 86 ? 0.896 4.058 -15.512 1.00 92.44 86 ASP A CA 1
ATOM 651 C C . ASP A 1 86 ? 1.153 3.377 -14.165 1.00 92.44 86 ASP A C 1
ATOM 653 O O . ASP A 1 86 ? 0.250 2.753 -13.608 1.00 92.44 86 ASP A O 1
ATOM 657 N N . LEU A 1 87 ? 2.339 3.577 -13.579 1.00 90.94 87 LEU A N 1
ATOM 658 C CA . LEU A 1 87 ? 2.684 3.046 -12.259 1.00 90.94 87 LEU A CA 1
ATOM 659 C C . LEU A 1 87 ? 1.803 3.642 -11.150 1.00 90.94 87 LEU A C 1
ATOM 661 O O . LEU A 1 87 ? 1.300 2.913 -10.294 1.00 90.94 87 LEU A O 1
ATOM 665 N N . GLN A 1 88 ? 1.583 4.961 -11.175 1.00 93.94 88 GLN A N 1
ATOM 666 C CA . GLN A 1 88 ? 0.698 5.648 -10.228 1.00 93.94 88 GLN A CA 1
ATOM 667 C C . GLN A 1 88 ? -0.747 5.175 -10.365 1.00 93.94 88 GLN A C 1
ATOM 669 O O . GLN A 1 88 ? -1.410 4.933 -9.357 1.00 93.94 88 GLN A O 1
ATOM 674 N N . LEU A 1 89 ? -1.234 5.026 -11.597 1.00 95.06 89 LEU A N 1
ATOM 675 C CA . LEU A 1 89 ? -2.592 4.572 -11.865 1.00 95.06 89 LEU A CA 1
ATOM 676 C C . LEU A 1 89 ? -2.768 3.118 -11.426 1.00 95.06 89 LEU A C 1
ATOM 678 O O . LEU A 1 89 ? -3.730 2.818 -10.724 1.00 95.06 89 LEU A O 1
ATOM 682 N N . ALA A 1 90 ? -1.824 2.236 -11.757 1.00 93.44 90 ALA A N 1
ATOM 683 C CA . ALA A 1 90 ? -1.833 0.849 -11.304 1.00 93.44 90 ALA A CA 1
ATOM 684 C C . ALA A 1 90 ? -1.825 0.764 -9.772 1.00 93.44 90 ALA A C 1
ATOM 686 O O . ALA A 1 90 ? -2.647 0.054 -9.192 1.00 93.44 90 ALA A O 1
ATOM 687 N N . PHE A 1 91 ? -0.962 1.538 -9.107 1.00 93.38 91 PHE A N 1
ATOM 688 C CA . PHE A 1 91 ? -0.927 1.606 -7.649 1.00 93.38 91 PHE A CA 1
ATOM 689 C C . PHE A 1 91 ? -2.256 2.102 -7.069 1.00 93.38 91 PHE A C 1
ATOM 691 O O . PHE A 1 91 ? -2.787 1.481 -6.152 1.00 93.38 91 PHE A O 1
ATOM 698 N N . LEU A 1 92 ? -2.829 3.174 -7.620 1.00 95.69 92 LEU A N 1
ATOM 699 C CA . LEU A 1 92 ? -4.097 3.735 -7.157 1.00 95.69 92 LEU A CA 1
ATOM 700 C C . LEU A 1 92 ? -5.260 2.755 -7.348 1.00 95.69 92 LEU A C 1
ATOM 702 O O . LEU A 1 92 ? -6.078 2.597 -6.444 1.00 95.69 92 LEU A O 1
ATOM 706 N N . VAL A 1 93 ? -5.327 2.078 -8.495 1.00 95.38 93 VAL A N 1
ATOM 707 C CA . VAL A 1 93 ? -6.367 1.083 -8.792 1.00 95.38 93 VAL A CA 1
ATOM 708 C C . VAL A 1 93 ? -6.235 -0.127 -7.875 1.00 95.38 93 VAL A C 1
ATOM 710 O O . VAL A 1 93 ? -7.236 -0.571 -7.316 1.00 95.38 93 VAL A O 1
ATOM 713 N N . LEU A 1 94 ? -5.021 -0.640 -7.666 1.00 93.81 94 LEU A N 1
ATOM 714 C CA . LEU A 1 94 ? -4.791 -1.782 -6.782 1.00 93.81 94 LEU A CA 1
ATOM 715 C C . LEU A 1 94 ? -5.054 -1.419 -5.317 1.00 93.81 94 LEU A C 1
ATOM 717 O O . LEU A 1 94 ? -5.809 -2.117 -4.645 1.00 93.81 94 LEU A O 1
ATOM 721 N N . ALA A 1 95 ? -4.488 -0.315 -4.826 1.00 93.25 95 A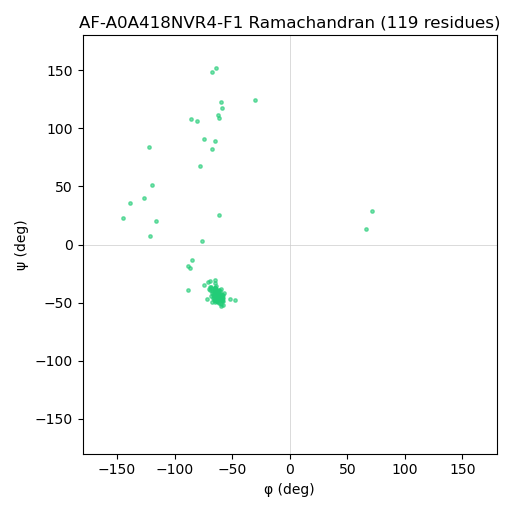LA A N 1
ATOM 722 C CA . ALA A 1 95 ? -4.677 0.145 -3.452 1.00 93.25 95 ALA A CA 1
ATOM 723 C C . ALA A 1 95 ? -6.128 0.528 -3.171 1.00 93.25 95 ALA A C 1
ATOM 725 O O . ALA A 1 95 ? -6.703 0.067 -2.182 1.00 93.25 95 ALA A O 1
ATOM 726 N N . GLY A 1 96 ? -6.737 1.320 -4.050 1.00 92.94 96 GLY A N 1
ATOM 727 C CA . GLY A 1 96 ? -8.129 1.740 -3.941 1.00 92.94 96 GLY A CA 1
ATOM 728 C C . GLY A 1 96 ? -9.091 0.564 -4.072 1.00 92.94 96 GLY A C 1
ATOM 729 O O . GLY A 1 96 ? -9.933 0.364 -3.200 1.00 92.94 96 GLY A O 1
ATOM 730 N N . GLY A 1 97 ? -8.929 -0.266 -5.104 1.00 94.69 97 GLY A N 1
ATOM 731 C CA . GLY A 1 97 ? -9.755 -1.452 -5.323 1.00 94.69 97 GLY A CA 1
ATOM 732 C C . GLY A 1 97 ? -9.679 -2.426 -4.151 1.00 94.69 97 GLY A C 1
ATOM 733 O O . GLY A 1 97 ? -10.707 -2.828 -3.609 1.00 94.69 97 GLY A O 1
ATOM 734 N N . PHE A 1 98 ? -8.472 -2.744 -3.683 1.00 93.69 98 PHE A N 1
ATOM 735 C CA . PHE A 1 98 ? -8.292 -3.638 -2.542 1.00 93.69 98 PHE A CA 1
ATOM 736 C C . PHE A 1 98 ? -8.838 -3.051 -1.237 1.00 93.69 98 PHE A C 1
ATOM 738 O O . PHE A 1 98 ? -9.470 -3.766 -0.454 1.00 93.69 98 PHE A O 1
ATOM 745 N N . THR A 1 99 ? -8.658 -1.744 -1.027 1.00 93.81 99 THR A N 1
ATOM 746 C CA . THR A 1 99 ? -9.261 -1.019 0.097 1.00 93.81 99 THR A CA 1
ATOM 747 C C . THR A 1 99 ? -10.776 -1.155 0.068 1.00 93.81 99 THR A C 1
ATOM 749 O O . THR A 1 99 ? -11.352 -1.593 1.058 1.00 93.81 99 THR A O 1
ATOM 752 N N . LEU A 1 100 ? -11.422 -0.854 -1.062 1.00 94.94 100 LEU A N 1
ATOM 753 C CA . LEU A 1 100 ? -12.878 -0.938 -1.208 1.00 94.94 100 LEU A CA 1
ATOM 754 C C . LEU A 1 100 ? -13.402 -2.358 -0.970 1.00 94.94 100 LEU A C 1
ATOM 756 O O . LEU A 1 100 ? -14.414 -2.530 -0.293 1.00 94.94 100 LEU A O 1
ATOM 760 N N . LEU A 1 101 ? -12.686 -3.375 -1.456 1.00 93.56 101 LEU A N 1
ATOM 761 C CA . LEU A 1 101 ? -13.037 -4.778 -1.224 1.00 93.56 101 LEU A CA 1
ATOM 762 C C . LEU A 1 101 ? -12.943 -5.173 0.258 1.00 93.56 101 LEU A C 1
ATOM 764 O O . LEU A 1 101 ? -13.777 -5.937 0.747 1.00 93.56 101 LEU A O 1
ATOM 768 N N . ARG A 1 102 ? -11.947 -4.665 0.994 1.00 90.06 102 ARG A N 1
ATOM 769 C CA . ARG A 1 102 ? -11.763 -4.980 2.423 1.00 90.06 102 ARG A CA 1
ATOM 770 C C . ARG A 1 102 ? -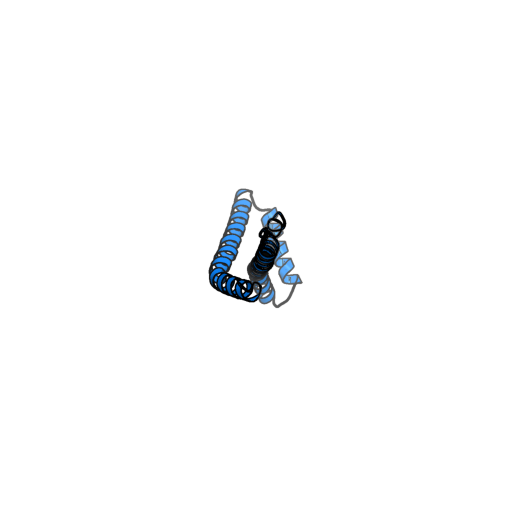12.560 -4.080 3.369 1.00 90.06 102 ARG A C 1
ATOM 772 O O . ARG A 1 102 ? -12.814 -4.475 4.510 1.00 90.06 102 ARG A O 1
ATOM 779 N N . LEU A 1 103 ? -12.976 -2.905 2.907 1.00 91.75 103 LEU A N 1
ATOM 780 C CA . LEU A 1 103 ? -13.681 -1.895 3.688 1.00 91.75 103 LEU A CA 1
ATOM 781 C C . LEU A 1 103 ? -14.923 -2.419 4.435 1.00 91.75 103 LEU A C 1
ATOM 783 O O . LEU A 1 103 ? -15.021 -2.153 5.632 1.00 91.75 103 LEU A O 1
ATOM 787 N N . PRO A 1 104 ? -15.853 -3.197 3.836 1.00 90.94 104 PRO A N 1
ATOM 788 C CA . PRO A 1 104 ? -17.049 -3.640 4.558 1.00 90.94 104 PRO A CA 1
ATOM 789 C C . PRO A 1 104 ? -16.719 -4.572 5.729 1.00 90.94 104 PRO A C 1
ATOM 791 O O . PRO A 1 104 ? -17.336 -4.490 6.791 1.00 90.94 104 PRO A O 1
ATOM 794 N N . ALA A 1 105 ? -15.727 -5.450 5.560 1.00 90.12 105 ALA A N 1
ATOM 795 C CA . ALA A 1 105 ? -15.270 -6.330 6.629 1.00 90.12 105 ALA A CA 1
ATOM 796 C C . ALA A 1 105 ? -14.555 -5.539 7.734 1.00 90.12 105 ALA A C 1
ATOM 798 O O . ALA A 1 105 ? -14.752 -5.828 8.915 1.00 90.12 105 ALA A O 1
ATOM 799 N N . PHE A 1 106 ? -13.764 -4.531 7.356 1.00 91.06 106 PHE A N 1
ATOM 800 C CA . PHE A 1 106 ? -13.105 -3.627 8.294 1.00 91.06 106 PHE A CA 1
ATOM 801 C C . PHE A 1 106 ? -14.117 -2.844 9.136 1.00 91.06 106 PHE A C 1
ATOM 803 O O . PHE A 1 106 ? -14.040 -2.904 10.359 1.00 91.06 106 PHE A O 1
ATOM 810 N N . ILE A 1 107 ? -15.112 -2.205 8.511 1.00 91.25 107 ILE A N 1
ATOM 811 C CA . ILE A 1 107 ? -16.146 -1.434 9.222 1.00 91.25 107 ILE A CA 1
ATOM 812 C C . ILE A 1 107 ? -16.903 -2.330 10.208 1.00 91.25 107 ILE A C 1
ATOM 814 O O . ILE A 1 107 ? -17.051 -1.969 11.371 1.00 91.25 107 ILE A O 1
ATOM 818 N N . ARG A 1 108 ? -17.319 -3.535 9.790 1.00 92.00 108 ARG A N 1
ATOM 819 C CA . ARG A 1 108 ? -18.004 -4.487 10.687 1.00 92.00 108 ARG A CA 1
ATOM 820 C C . ARG A 1 108 ? -17.151 -4.858 11.903 1.00 92.00 108 ARG A C 1
ATOM 822 O O . ARG A 1 108 ? -17.663 -4.893 13.019 1.00 92.00 108 ARG A O 1
ATOM 829 N N . ARG A 1 109 ? -15.856 -5.125 11.697 1.00 90.25 109 ARG A N 1
ATOM 830 C CA . ARG A 1 109 ? -14.917 -5.425 12.791 1.00 90.25 109 ARG A CA 1
ATOM 831 C C . ARG A 1 109 ? -14.707 -4.221 13.703 1.00 90.25 109 ARG A C 1
ATOM 833 O O . ARG A 1 109 ? -14.673 -4.404 14.913 1.00 90.25 109 ARG A O 1
ATOM 840 N N . LEU A 1 110 ? -14.589 -3.024 13.135 1.00 91.12 110 LEU A N 1
ATOM 841 C CA . LEU A 1 110 ? -14.400 -1.792 13.888 1.00 91.12 110 LEU A CA 1
ATOM 842 C C . LEU A 1 110 ? -15.615 -1.489 14.768 1.00 91.12 110 LEU A C 1
ATOM 844 O O . LEU A 1 110 ? -15.441 -1.268 15.959 1.00 91.12 110 LEU A O 1
ATOM 848 N N . CYS A 1 111 ? -16.833 -1.567 14.223 1.00 89.06 111 CYS A N 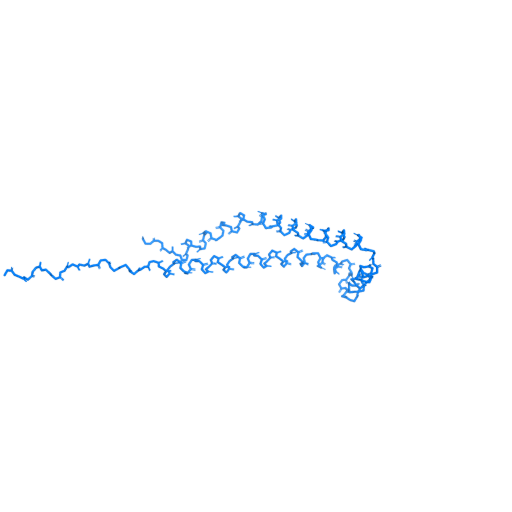1
ATOM 849 C CA . CYS A 1 111 ? -18.063 -1.387 14.998 1.00 89.06 111 CYS A CA 1
ATOM 850 C C . CYS A 1 111 ? -18.166 -2.406 16.140 1.00 89.06 111 CYS A C 1
ATOM 852 O O . CYS A 1 111 ? -18.454 -2.026 17.266 1.00 89.06 111 CYS A O 1
ATOM 854 N N . SER A 1 112 ? -17.871 -3.683 15.872 1.00 88.62 112 SER A N 1
ATOM 855 C CA . SER A 1 112 ? -17.903 -4.726 16.906 1.00 88.62 112 SER A CA 1
ATOM 856 C C . SER A 1 112 ? -16.849 -4.524 18.001 1.00 88.62 112 SER A C 1
ATOM 858 O O . SER A 1 112 ? -17.132 -4.801 19.164 1.00 88.62 112 SER A O 1
ATOM 860 N N . LYS A 1 113 ? -15.642 -4.057 17.657 1.00 86.88 113 LYS A N 1
ATOM 861 C CA . LYS A 1 113 ? -14.603 -3.727 18.646 1.00 86.88 113 LYS A CA 1
ATOM 862 C C . LYS A 1 113 ? -14.994 -2.512 19.478 1.00 86.88 113 LYS A C 1
ATOM 864 O O . LYS A 1 113 ? -14.857 -2.548 20.693 1.00 86.88 113 LYS A O 1
ATOM 869 N N . LEU A 1 114 ? -15.513 -1.476 18.826 1.00 87.88 114 LEU A N 1
ATOM 870 C CA . LEU A 1 114 ? -15.912 -0.236 19.476 1.00 87.88 114 LEU A CA 1
ATOM 871 C C . LEU A 1 114 ? -17.048 -0.465 20.487 1.00 87.88 114 LEU A C 1
ATOM 873 O O . LEU A 1 114 ? -16.958 0.020 21.607 1.00 87.88 114 LEU A O 1
ATOM 877 N N . ASP A 1 115 ? -18.052 -1.264 20.117 1.00 87.06 115 ASP A N 1
ATOM 878 C CA . ASP A 1 115 ? -19.170 -1.664 20.988 1.00 87.06 115 ASP A CA 1
ATOM 879 C C . ASP A 1 115 ? -18.705 -2.518 22.182 1.00 87.06 115 ASP A C 1
ATOM 881 O O . ASP A 1 115 ? -19.161 -2.353 23.309 1.00 87.06 115 ASP A O 1
ATOM 885 N N . ARG A 1 116 ? -17.722 -3.403 21.964 1.00 84.44 116 ARG A N 1
ATOM 886 C CA . ARG A 1 116 ? -17.134 -4.224 23.033 1.00 84.44 116 ARG A CA 1
ATOM 887 C C . ARG A 1 116 ? -16.288 -3.413 24.018 1.00 84.44 116 ARG A C 1
ATOM 889 O O . ARG A 1 116 ? -16.247 -3.752 25.198 1.00 84.44 116 ARG A O 1
ATOM 896 N N . GLU A 1 117 ? -15.540 -2.429 23.528 1.00 80.19 117 GLU A N 1
ATOM 897 C CA . GLU A 1 117 ? -14.587 -1.655 24.332 1.00 80.19 117 GLU A CA 1
ATOM 898 C C . GLU A 1 117 ? -15.221 -0.434 25.013 1.00 80.19 117 GLU A C 1
ATOM 900 O O . GLU A 1 117 ? -14.662 0.063 25.990 1.00 80.19 117 GLU A O 1
ATOM 905 N N . MET A 1 118 ? -16.391 0.023 24.553 1.00 71.75 118 MET A N 1
ATOM 906 C CA . MET A 1 118 ? -17.140 1.129 25.157 1.00 71.75 118 MET A CA 1
ATOM 907 C C . MET A 1 118 ? -18.547 0.670 25.569 1.00 71.75 118 MET A C 1
ATOM 909 O O . MET A 1 118 ? -19.495 0.884 24.814 1.00 71.75 118 MET A O 1
ATOM 913 N N . PRO A 1 119 ? -18.708 0.063 26.763 1.00 58.62 119 PRO A N 1
ATOM 914 C CA . PRO A 1 119 ? -20.025 -0.286 27.269 1.00 58.62 119 PRO A CA 1
ATOM 915 C C . PRO A 1 119 ? -20.862 0.988 27.404 1.00 58.62 119 PRO A C 1
ATOM 917 O O . PRO A 1 119 ? -20.461 1.942 28.071 1.00 58.62 119 PRO A O 1
ATOM 920 N N . HIS A 1 120 ? -22.011 1.008 26.738 1.00 58.06 120 HIS A N 1
ATOM 921 C CA . HIS 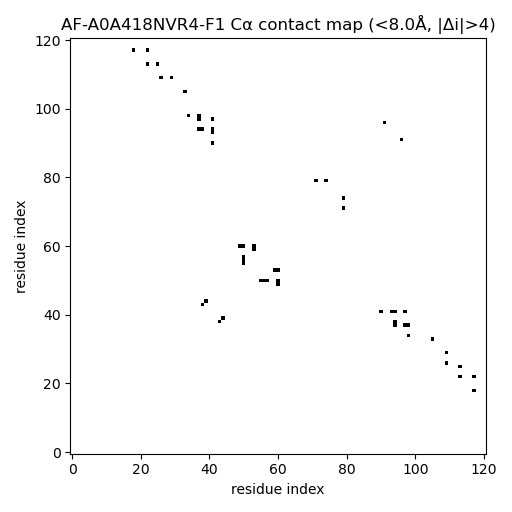A 1 120 ? -23.055 1.980 27.012 1.00 58.06 120 HIS A CA 1
ATOM 922 C C . HIS A 1 120 ? -23.820 1.488 28.247 1.00 58.06 120 HIS A C 1
ATOM 924 O O . HIS A 1 120 ? -24.530 0.487 28.154 1.00 58.06 120 HIS A O 1
ATOM 930 N N . ASP A 1 121 ? -23.606 2.146 29.390 1.00 52.81 121 ASP A N 1
ATOM 931 C CA . ASP A 1 121 ? -24.444 1.991 30.590 1.00 52.81 121 ASP A CA 1
ATOM 932 C C . ASP A 1 121 ? -25.898 2.416 30.309 1.00 52.81 121 ASP A C 1
ATOM 934 O O . ASP A 1 121 ? -26.094 3.470 29.652 1.00 52.81 121 ASP A O 1
#

Sequence (121 aa):
MLDRIEHGTFPNPRIALWPTVQGTCLVLIEAAGFAASTLLTVLGLPLFVFLFLAGWDLGLLFAQLGNLADHYASAEGPARIAFSRDLQLAFLVLAGGFTLLRLPAFIRRLCSKLDREMPHD

Radius of gyration: 26.84 Å; Cα contacts (8 Å, |Δi|>4): 28; chains: 1; bounding box: 56×47×82 Å

Solvent-accessible surface area (backbone atoms only — not comparable to full-atom values): 7019 Å² total; per-residue (Å²): 145,82,88,84,83,83,79,78,78,70,80,76,79,76,60,72,53,63,63,50,51,50,53,51,50,51,52,50,52,54,49,49,50,50,51,51,52,46,51,50,48,60,55,43,48,59,53,48,52,48,31,55,75,40,72,70,32,65,67,56,40,50,50,54,50,46,54,50,49,54,50,54,71,71,45,55,71,69,57,43,53,50,53,54,49,52,52,51,49,52,48,49,50,50,45,49,50,52,46,63,71,46,40,66,62,48,50,55,51,48,54,55,49,50,55,71,75,50,76,82,128

Mean predicted aligned error: 10.28 Å

Secondary structure (D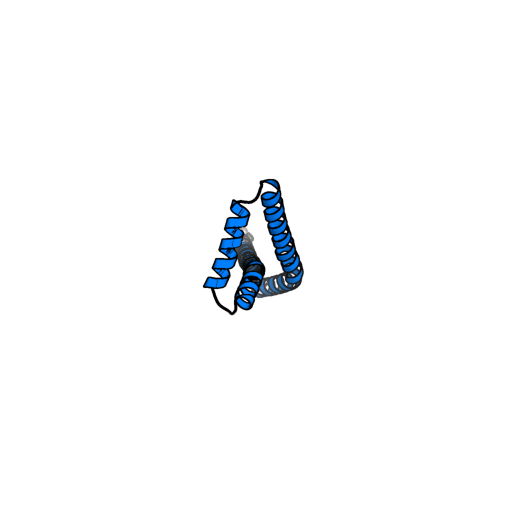SSP, 8-state):
-----S---------THHHHHHHHHHHHHHHHHHHHHHHHHHHHHHHHHHHHHTTT-HHHHHHHHHHHHHHHHHS-HHHHHHHHHHHHHHHHHHHHHHHHHHHHHHHHHHHHHHHHHS---

pLDDT: mean 84.48, std 13.55, range [46.81, 95.69]